Protein AF-D3DMR9-F1 (afdb_monomer_lite)

Structure (mmCIF, N/CA/C/O backbone):
data_AF-D3DMR9-F1
#
_entry.id   AF-D3DMR9-F1
#
loop_
_atom_site.group_PDB
_atom_site.id
_atom_site.type_symbol
_atom_site.label_atom_id
_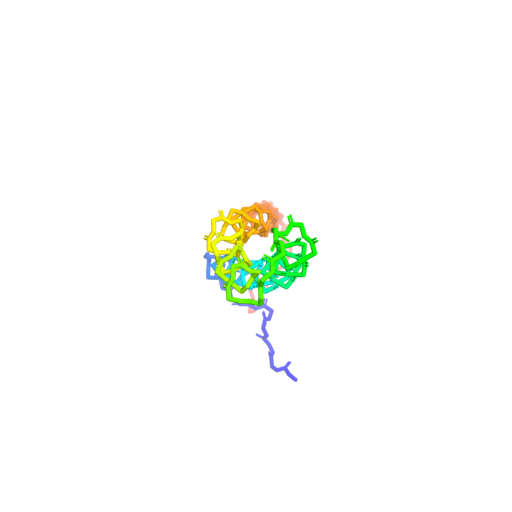atom_site.label_alt_id
_atom_site.label_comp_id
_atom_site.label_asym_id
_atom_site.label_entity_id
_atom_site.label_seq_id
_atom_site.pdbx_PDB_ins_code
_atom_site.Cartn_x
_atom_site.Cartn_y
_atom_site.Cartn_z
_atom_site.occupancy
_atom_site.B_iso_or_equiv
_atom_site.auth_seq_id
_atom_site.auth_comp_id
_atom_site.auth_asym_id
_atom_site.auth_atom_id
_atom_site.pdbx_PDB_model_num
ATOM 1 N N . MET A 1 1 ? 21.659 -16.167 -7.154 1.00 37.88 1 MET A N 1
ATOM 2 C CA . MET A 1 1 ? 20.247 -15.769 -7.302 1.00 37.88 1 MET A CA 1
ATOM 3 C C . MET A 1 1 ? 20.133 -15.161 -8.675 1.00 37.88 1 MET A C 1
ATOM 5 O O . MET A 1 1 ? 20.715 -14.113 -8.915 1.00 37.88 1 MET A O 1
ATOM 9 N N . GLU A 1 2 ? 19.578 -15.960 -9.575 1.00 38.28 2 GLU A N 1
ATOM 10 C CA . GLU A 1 2 ? 19.576 -15.793 -11.025 1.00 38.28 2 GLU A CA 1
ATOM 11 C C . GLU A 1 2 ? 18.994 -14.448 -11.461 1.00 38.28 2 GLU A C 1
ATOM 13 O O . GLU A 1 2 ? 17.980 -14.014 -10.930 1.00 38.28 2 GLU A O 1
ATOM 18 N N . GLU A 1 3 ? 19.689 -13.804 -12.398 1.00 41.09 3 GLU A N 1
ATOM 19 C CA . GLU A 1 3 ? 19.218 -12.920 -13.472 1.00 41.09 3 GLU A CA 1
ATOM 20 C C . GLU A 1 3 ? 17.783 -12.324 -13.403 1.00 41.09 3 GLU A C 1
ATOM 22 O O . GLU A 1 3 ? 17.087 -12.260 -14.408 1.00 41.09 3 GLU A O 1
ATOM 27 N N . TYR A 1 4 ? 17.348 -11.762 -12.269 1.00 44.56 4 TYR A N 1
ATOM 28 C CA . TYR A 1 4 ? 16.135 -10.920 -12.167 1.00 44.56 4 TYR A CA 1
ATOM 29 C C . TYR A 1 4 ? 16.326 -9.543 -12.847 1.00 44.56 4 TYR A C 1
ATOM 31 O O . TYR A 1 4 ? 15.474 -8.661 -12.808 1.00 44.56 4 TYR A O 1
ATOM 39 N N . SER A 1 5 ? 17.465 -9.324 -13.513 1.00 42.94 5 SER A N 1
ATOM 40 C CA . SER A 1 5 ? 17.811 -8.047 -14.141 1.00 42.94 5 SER A CA 1
ATOM 41 C C . SER A 1 5 ? 17.039 -7.763 -15.439 1.00 42.94 5 SER A C 1
ATOM 43 O O . SER A 1 5 ? 17.318 -6.751 -16.089 1.00 42.94 5 SER A O 1
ATOM 45 N N . ARG A 1 6 ? 16.102 -8.631 -15.857 1.00 52.97 6 ARG A N 1
ATOM 46 C CA . ARG A 1 6 ? 15.466 -8.525 -17.176 1.00 52.97 6 ARG A CA 1
ATOM 47 C C . ARG A 1 6 ? 14.007 -8.958 -17.296 1.00 52.97 6 ARG A C 1
ATOM 49 O O . ARG A 1 6 ? 13.594 -9.388 -18.369 1.00 52.97 6 ARG A O 1
ATOM 56 N N . GLU A 1 7 ? 13.179 -8.756 -16.279 1.00 54.00 7 GLU A N 1
ATOM 57 C CA . GLU A 1 7 ? 11.741 -8.730 -16.564 1.00 54.00 7 GLU A CA 1
ATOM 58 C C . GLU A 1 7 ? 11.428 -7.515 -17.463 1.00 54.00 7 GLU A C 1
ATOM 60 O O . GLU A 1 7 ? 11.733 -6.378 -17.078 1.00 54.00 7 GLU A O 1
ATOM 65 N N . PRO A 1 8 ? 10.883 -7.695 -18.682 1.00 68.62 8 PRO A N 1
ATOM 66 C CA . PRO A 1 8 ? 10.554 -6.567 -19.539 1.00 68.62 8 PRO A CA 1
ATOM 67 C C . PRO A 1 8 ? 9.463 -5.724 -18.871 1.00 68.62 8 PRO A C 1
ATOM 69 O O . PRO A 1 8 ? 8.459 -6.250 -18.384 1.00 68.62 8 PRO A O 1
ATOM 72 N N . CYS A 1 9 ? 9.625 -4.396 -18.879 1.00 66.75 9 CYS A N 1
ATOM 73 C CA . CYS A 1 9 ? 8.503 -3.490 -18.626 1.00 66.75 9 CYS A CA 1
ATOM 74 C C . CYS A 1 9 ? 7.369 -3.918 -19.586 1.00 66.75 9 CYS A C 1
ATOM 76 O O . CYS A 1 9 ? 7.627 -3.992 -20.792 1.00 66.75 9 CYS A O 1
ATOM 78 N N . PRO A 1 10 ? 6.161 -4.270 -19.102 1.00 73.62 10 PRO A N 1
ATOM 79 C CA . PRO A 1 10 ? 5.520 -3.759 -17.886 1.00 73.62 10 PRO A CA 1
ATOM 80 C C . PRO A 1 10 ? 5.471 -4.705 -16.668 1.00 73.62 10 PRO A C 1
ATOM 82 O O . PRO A 1 10 ? 4.939 -4.295 -15.639 1.00 73.62 10 PRO A O 1
ATOM 85 N N . HIS A 1 11 ? 5.991 -5.934 -16.748 1.00 79.44 11 HIS A N 1
ATOM 86 C CA . HIS A 1 11 ? 5.788 -6.954 -15.702 1.00 79.44 11 HIS A CA 1
ATOM 87 C C . HIS A 1 11 ? 6.329 -6.517 -14.328 1.00 79.44 11 HIS A C 1
ATOM 89 O O . HIS A 1 11 ? 5.629 -6.602 -13.322 1.00 79.44 11 HIS A O 1
ATOM 95 N N . ARG A 1 12 ? 7.511 -5.893 -14.324 1.00 78.12 12 ARG A N 1
ATOM 96 C CA . ARG A 1 12 ? 8.169 -5.349 -13.127 1.00 78.12 12 ARG A CA 1
ATOM 97 C C . ARG A 1 12 ? 7.328 -4.319 -12.363 1.00 78.12 12 ARG A C 1
ATOM 99 O O . ARG A 1 12 ? 7.357 -4.275 -11.143 1.00 78.12 12 ARG A O 1
ATOM 106 N N . ILE A 1 13 ? 6.545 -3.503 -13.076 1.00 82.81 13 ILE A N 1
ATOM 107 C CA . ILE A 1 13 ? 5.689 -2.473 -12.461 1.00 82.81 13 ILE A CA 1
ATOM 108 C C . ILE A 1 13 ? 4.569 -3.136 -11.655 1.00 82.81 13 ILE A C 1
ATOM 110 O O . ILE A 1 13 ? 4.195 -2.643 -10.594 1.00 82.81 13 ILE A O 1
ATOM 114 N N . VAL A 1 14 ? 4.025 -4.245 -12.163 1.00 85.56 14 VAL A N 1
ATOM 115 C CA . VAL A 1 14 ? 2.963 -5.001 -11.489 1.00 85.56 14 VAL A CA 1
ATOM 116 C C . VAL A 1 14 ? 3.512 -5.694 -10.245 1.00 85.56 14 VAL A C 1
ATOM 118 O O . VAL A 1 14 ? 2.857 -5.651 -9.204 1.00 85.56 14 VAL A O 1
ATOM 121 N N . ASP A 1 15 ? 4.715 -6.261 -10.332 1.00 86.88 15 ASP A N 1
ATOM 122 C CA . ASP A 1 15 ? 5.379 -6.925 -9.207 1.00 86.88 15 ASP A CA 1
ATOM 123 C C . ASP A 1 15 ? 5.748 -5.922 -8.093 1.00 86.88 15 ASP A C 1
ATOM 125 O O . ASP A 1 15 ? 5.374 -6.107 -6.933 1.00 86.88 15 ASP A O 1
ATOM 129 N N . ASP A 1 16 ? 6.330 -4.769 -8.450 1.00 87.06 16 ASP A N 1
ATOM 130 C CA . ASP A 1 16 ? 6.635 -3.684 -7.502 1.00 87.06 16 ASP A CA 1
ATOM 131 C C . ASP A 1 16 ? 5.367 -3.091 -6.864 1.00 87.06 16 ASP A C 1
ATOM 133 O O . ASP A 1 16 ? 5.315 -2.841 -5.656 1.00 87.06 16 ASP A O 1
ATOM 137 N N . CYS A 1 17 ? 4.312 -2.884 -7.659 1.00 89.19 17 CYS A N 1
ATOM 138 C CA . CYS A 1 17 ? 3.015 -2.410 -7.176 1.00 89.19 17 CYS A CA 1
ATOM 139 C C . CYS A 1 17 ? 2.395 -3.404 -6.181 1.00 89.19 17 CYS A C 1
ATOM 141 O O . CYS A 1 17 ? 1.930 -3.002 -5.111 1.00 89.19 17 CYS A O 1
ATOM 143 N N . GLY A 1 18 ? 2.430 -4.700 -6.502 1.00 90.12 18 GLY A N 1
ATOM 144 C CA . GLY A 1 18 ? 1.927 -5.772 -5.645 1.00 90.12 18 GLY A CA 1
ATOM 145 C C . GLY A 1 18 ? 2.718 -5.903 -4.344 1.00 90.12 18 GLY A C 1
ATOM 146 O O . GLY A 1 18 ? 2.127 -5.937 -3.261 1.00 90.12 18 GLY A O 1
ATOM 147 N N . GLY A 1 19 ? 4.050 -5.895 -4.425 1.00 90.44 19 GLY A N 1
ATOM 148 C CA . GLY A 1 19 ? 4.931 -5.928 -3.259 1.00 90.44 19 GLY A CA 1
ATOM 149 C C . GLY A 1 19 ? 4.712 -4.727 -2.335 1.00 90.44 19 GLY A C 1
ATOM 150 O O . GLY A 1 19 ? 4.534 -4.891 -1.123 1.00 90.44 19 GLY A O 1
ATOM 151 N N . ALA A 1 20 ? 4.629 -3.520 -2.901 1.00 92.12 20 ALA A N 1
ATOM 152 C CA . ALA A 1 20 ? 4.356 -2.303 -2.143 1.00 92.12 20 ALA A CA 1
ATOM 153 C C . ALA A 1 20 ? 2.945 -2.301 -1.527 1.00 92.12 20 ALA A C 1
ATOM 155 O O . ALA A 1 20 ? 2.775 -1.890 -0.375 1.00 92.12 20 ALA A O 1
ATOM 156 N N . PHE A 1 21 ? 1.941 -2.815 -2.242 1.00 92.94 21 PHE A N 1
ATOM 157 C CA . PHE A 1 21 ? 0.580 -2.966 -1.726 1.00 92.94 21 PHE A CA 1
ATOM 158 C C . PHE A 1 21 ? 0.537 -3.876 -0.497 1.00 92.94 21 PHE A C 1
ATOM 160 O O . PHE A 1 21 ? -0.057 -3.511 0.521 1.00 92.94 21 PHE A O 1
ATOM 167 N N . ILE A 1 22 ? 1.188 -5.043 -0.566 1.00 93.75 22 ILE A N 1
ATOM 168 C CA . ILE A 1 22 ? 1.246 -5.998 0.547 1.00 93.75 22 ILE A CA 1
ATOM 169 C C . ILE A 1 22 ? 1.976 -5.377 1.739 1.00 93.75 22 ILE A C 1
ATOM 171 O O . ILE A 1 22 ? 1.454 -5.423 2.854 1.00 93.75 22 ILE A O 1
ATOM 175 N N . MET A 1 23 ? 3.122 -4.727 1.517 1.00 92.38 23 MET A N 1
ATOM 176 C CA . MET A 1 23 ? 3.852 -4.024 2.579 1.00 92.38 23 MET A CA 1
ATOM 177 C C . MET A 1 23 ? 2.985 -2.957 3.260 1.00 92.38 23 MET A C 1
ATOM 179 O O . MET A 1 23 ? 2.922 -2.898 4.492 1.00 92.38 23 MET A O 1
ATOM 183 N N . GLY A 1 24 ? 2.250 -2.162 2.478 1.00 91.69 24 GLY A N 1
ATOM 184 C CA . GLY A 1 24 ? 1.336 -1.147 2.999 1.00 91.69 24 GLY A CA 1
ATOM 185 C C . GLY A 1 24 ? 0.126 -1.738 3.730 1.00 91.69 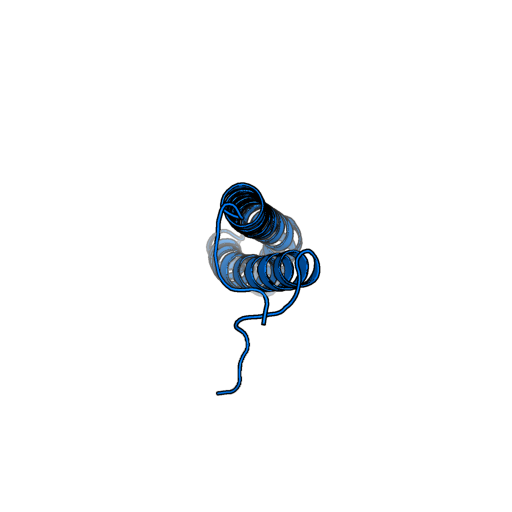24 GLY A C 1
ATOM 186 O O . GLY A 1 24 ? -0.275 -1.214 4.772 1.00 91.69 24 GLY A O 1
ATOM 187 N N . CYS A 1 25 ? -0.427 -2.856 3.255 1.00 93.12 25 CYS A N 1
ATOM 188 C CA . CYS A 1 25 ? -1.546 -3.534 3.911 1.00 93.12 25 CYS A CA 1
ATOM 189 C C . CYS A 1 25 ? -1.130 -4.176 5.237 1.00 93.12 25 CYS A C 1
ATOM 191 O O . CYS A 1 25 ? -1.836 -4.021 6.237 1.00 93.12 25 CYS A O 1
ATOM 193 N N . VAL A 1 26 ? 0.019 -4.856 5.273 1.00 93.00 26 VAL A N 1
ATOM 194 C CA . VAL A 1 26 ? 0.544 -5.514 6.478 1.00 93.00 26 VAL A CA 1
ATOM 195 C C . VAL A 1 26 ? 0.970 -4.470 7.509 1.00 93.00 26 VAL A C 1
ATOM 197 O O . VAL A 1 26 ? 0.507 -4.511 8.651 1.00 93.00 26 VAL A O 1
ATOM 200 N N . GLY A 1 27 ? 1.776 -3.482 7.108 1.00 91.56 27 GLY A N 1
ATOM 201 C CA . GLY A 1 27 ? 2.218 -2.405 7.997 1.00 91.56 27 GLY A CA 1
ATOM 202 C C . GLY A 1 27 ? 1.056 -1.536 8.487 1.00 91.56 27 GLY A C 1
ATOM 203 O O . GLY A 1 27 ? 0.904 -1.304 9.689 1.00 91.56 27 GLY A O 1
ATOM 204 N N . GLY A 1 28 ? 0.178 -1.116 7.572 1.00 90.00 28 GLY A N 1
ATOM 205 C CA . GLY A 1 28 ? -1.015 -0.333 7.891 1.00 90.00 28 GLY A CA 1
ATOM 206 C C . GLY A 1 28 ? -2.029 -1.108 8.733 1.00 90.00 28 GLY A C 1
ATOM 207 O O . GLY A 1 28 ? -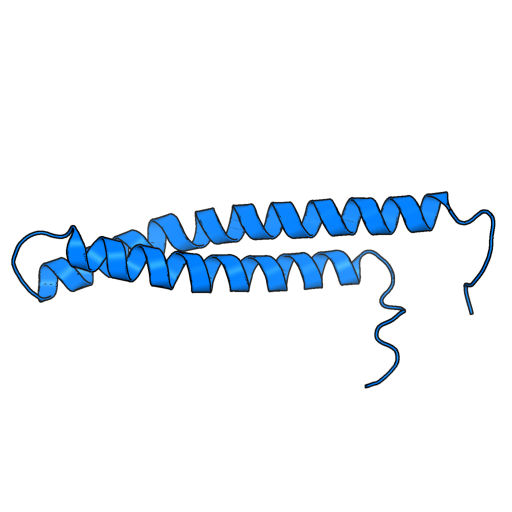2.637 -0.542 9.639 1.00 90.00 28 GLY A O 1
ATOM 208 N N . GLY A 1 29 ? -2.179 -2.412 8.492 1.00 89.75 29 GLY A N 1
ATOM 209 C CA . GLY A 1 29 ? -3.051 -3.299 9.260 1.00 89.75 29 GLY A CA 1
ATOM 210 C C . GLY A 1 29 ? -2.563 -3.505 10.692 1.00 89.75 29 GLY A C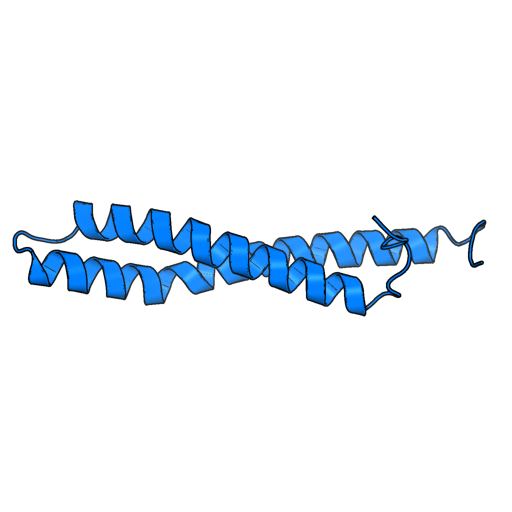 1
ATOM 211 O O . GLY A 1 29 ? -3.344 -3.344 11.629 1.00 89.75 29 GLY A O 1
ATOM 212 N N . LEU A 1 30 ? -1.270 -3.771 10.891 1.00 90.31 30 LEU A N 1
ATOM 213 C CA . LEU A 1 30 ? -0.678 -3.894 12.227 1.00 90.31 30 LEU A CA 1
ATOM 214 C C . LEU A 1 30 ? -0.806 -2.588 13.017 1.00 90.31 30 LEU A C 1
ATOM 216 O O . LEU A 1 30 ? -1.299 -2.587 14.149 1.00 90.31 30 LEU A O 1
ATOM 220 N N . PHE A 1 31 ? -0.431 -1.462 12.405 1.00 88.44 31 PHE A N 1
ATOM 221 C CA . PHE A 1 31 ? -0.482 -0.157 13.060 1.00 88.44 31 PHE A CA 1
ATOM 222 C C . PHE A 1 31 ? -1.918 0.257 13.404 1.00 88.44 31 PHE A C 1
ATOM 224 O O . PHE A 1 31 ? -2.206 0.687 14.527 1.00 88.44 31 PHE A O 1
ATOM 231 N N . GLN A 1 32 ? -2.851 0.085 12.463 1.00 88.19 32 GLN A N 1
ATOM 232 C CA . GLN A 1 32 ? -4.245 0.447 12.681 1.00 88.19 32 GLN A CA 1
ATOM 233 C C . GLN A 1 32 ? -4.959 -0.524 13.628 1.00 88.19 32 GLN A C 1
ATOM 235 O O . GLN A 1 32 ? -5.834 -0.091 14.377 1.00 88.19 32 GLN A O 1
ATOM 240 N N . GLY A 1 33 ? -4.562 -1.798 13.659 1.00 84.69 33 GLY A N 1
ATOM 241 C CA . GLY A 1 33 ? -5.050 -2.792 14.611 1.00 84.69 33 GLY A CA 1
ATOM 242 C C . GLY A 1 33 ? -4.667 -2.459 16.050 1.00 84.69 33 GLY A C 1
ATOM 243 O O . GLY A 1 33 ? -5.542 -2.425 16.923 1.00 84.69 33 GLY A O 1
ATOM 244 N N . LEU A 1 34 ? -3.392 -2.118 16.282 1.00 84.94 34 LEU A N 1
ATOM 245 C CA . LEU A 1 34 ? -2.902 -1.662 17.588 1.00 84.94 34 LEU A CA 1
ATOM 246 C C . LEU A 1 34 ? -3.592 -0.364 18.018 1.00 84.94 34 LEU A C 1
ATOM 248 O O . LEU A 1 34 ? -4.059 -0.238 19.154 1.00 84.94 34 LEU A O 1
ATOM 252 N N . LYS A 1 35 ? -3.695 0.603 17.099 1.00 83.94 35 LYS A N 1
ATOM 253 C CA . LYS A 1 35 ? -4.362 1.884 17.356 1.00 83.94 35 LYS A CA 1
ATOM 254 C C . LYS A 1 35 ? -5.853 1.700 17.639 1.00 83.94 35 LYS A C 1
ATOM 256 O O . LYS A 1 35 ? -6.367 2.305 18.575 1.00 83.94 35 LYS A O 1
ATOM 261 N N . GLY A 1 36 ? -6.534 0.846 16.878 1.00 81.56 36 GLY A N 1
ATOM 262 C CA . GLY A 1 36 ? -7.942 0.504 17.077 1.00 81.56 36 GLY A CA 1
ATOM 263 C C . GLY A 1 36 ? -8.189 -0.161 18.428 1.00 81.56 36 GLY A C 1
ATOM 264 O O . GLY A 1 36 ? -9.155 0.181 19.102 1.00 81.56 36 GLY A O 1
ATOM 265 N N . PHE A 1 37 ? -7.261 -1.006 18.888 1.00 79.75 37 PHE A N 1
ATOM 266 C CA . PHE A 1 37 ? -7.399 -1.699 20.171 1.00 79.75 37 PHE A CA 1
ATOM 267 C C . PHE A 1 37 ? -7.224 -0.744 21.356 1.00 79.75 37 PHE A C 1
ATOM 269 O O . PHE A 1 37 ? -7.919 -0.856 22.367 1.00 79.75 37 PHE A O 1
ATOM 276 N N . ARG A 1 38 ? -6.305 0.223 21.221 1.00 79.94 38 ARG A N 1
ATOM 277 C CA . ARG A 1 38 ? -6.039 1.250 22.239 1.00 79.94 38 ARG A CA 1
ATOM 278 C C . ARG A 1 38 ? -7.119 2.332 22.294 1.00 79.94 38 ARG A C 1
ATOM 280 O O . ARG A 1 38 ? -7.404 2.817 23.382 1.00 79.94 38 ARG A O 1
ATOM 287 N N . ASN A 1 39 ? -7.697 2.706 21.152 1.00 79.31 39 ASN A N 1
ATOM 288 C CA . ASN A 1 39 ? -8.667 3.802 21.046 1.00 79.31 39 ASN A CA 1
ATOM 289 C C . ASN A 1 39 ? -10.135 3.357 21.208 1.00 79.31 39 ASN A C 1
ATOM 291 O O . ASN A 1 39 ? -11.019 4.203 21.309 1.00 79.31 39 ASN A O 1
ATOM 295 N N . ALA A 1 40 ? -10.422 2.052 21.198 1.00 76.00 40 ALA A N 1
ATOM 296 C CA . ALA A 1 40 ? -11.782 1.537 21.336 1.00 76.00 40 ALA A CA 1
ATOM 297 C C . ALA A 1 40 ? -12.282 1.526 22.803 1.00 76.00 40 ALA A C 1
ATOM 299 O O . ALA A 1 40 ? -11.493 1.281 23.728 1.00 76.00 40 ALA A O 1
ATOM 300 N N . PRO A 1 41 ? -13.597 1.753 23.020 1.00 66.75 41 PRO A N 1
ATOM 301 C CA . PRO A 1 41 ? -14.216 1.823 24.346 1.00 66.75 41 PRO A CA 1
ATOM 302 C C . PRO A 1 41 ? -14.089 0.510 25.139 1.00 66.75 41 PRO A C 1
ATOM 304 O O . PRO A 1 41 ? -13.838 -0.559 24.580 1.00 66.75 41 PRO A O 1
ATOM 307 N N . GLN A 1 42 ? -14.246 0.605 26.464 1.00 64.06 42 GLN A N 1
ATOM 308 C CA . GLN A 1 42 ? -14.065 -0.491 27.427 1.00 64.06 42 GLN A CA 1
ATOM 309 C C . GLN A 1 42 ? -14.903 -1.737 27.051 1.00 64.06 42 GLN A C 1
ATOM 311 O O . GLN A 1 42 ? -16.108 -1.645 26.811 1.00 64.06 42 GLN A O 1
ATOM 316 N N . GLY A 1 43 ? -14.249 -2.905 26.997 1.00 71.44 43 GLY A N 1
ATOM 317 C CA . GLY A 1 43 ? -14.850 -4.205 26.660 1.00 71.44 43 GLY A CA 1
ATOM 318 C C . GLY A 1 43 ? -14.077 -4.957 25.570 1.00 71.44 43 GLY A C 1
ATOM 319 O O . GLY A 1 43 ? -13.941 -4.471 24.448 1.00 71.44 43 GLY A O 1
ATOM 320 N N . LEU A 1 44 ? -13.587 -6.165 25.878 1.00 74.69 44 LEU A N 1
ATOM 321 C CA . LEU A 1 44 ? -12.683 -6.927 25.001 1.00 74.69 44 LEU A CA 1
ATOM 322 C C . LEU A 1 44 ? -13.292 -7.204 23.612 1.00 74.69 44 LEU A C 1
ATOM 324 O O . LEU A 1 44 ? -12.634 -6.982 22.600 1.00 74.69 44 LEU A O 1
ATOM 328 N N . GLY A 1 45 ? -14.577 -7.573 23.546 1.00 78.50 45 GLY A N 1
ATOM 329 C CA . GLY A 1 45 ? -15.275 -7.802 22.273 1.00 78.50 45 GLY A CA 1
ATOM 330 C C . GLY A 1 45 ? -15.437 -6.541 21.413 1.00 78.50 45 GLY A C 1
ATOM 331 O O . GLY A 1 45 ? -15.262 -6.592 20.199 1.00 78.50 45 GLY A O 1
ATOM 332 N N . ARG A 1 46 ? -15.696 -5.381 22.032 1.00 77.50 46 ARG A N 1
ATOM 333 C CA . ARG A 1 46 ? -15.832 -4.088 21.329 1.00 77.50 46 ARG A CA 1
ATOM 334 C C . ARG A 1 46 ? -14.487 -3.537 20.871 1.00 77.50 46 ARG A C 1
ATOM 336 O O . ARG A 1 46 ? -14.416 -2.935 19.803 1.00 77.50 46 ARG A O 1
ATOM 343 N N . ARG A 1 47 ? -13.417 -3.809 21.623 1.00 78.56 47 ARG A N 1
ATOM 344 C CA . ARG A 1 47 ? -12.042 -3.514 21.207 1.00 78.56 47 ARG A CA 1
ATOM 345 C C . ARG A 1 47 ? -11.632 -4.315 19.985 1.00 78.56 47 ARG A C 1
ATOM 347 O O . ARG A 1 47 ? -11.153 -3.729 19.025 1.00 78.56 47 ARG A O 1
ATOM 354 N N . VAL A 1 48 ? -11.883 -5.623 19.988 1.00 80.31 48 VAL A N 1
ATOM 355 C CA . VAL A 1 48 ? -11.576 -6.481 18.837 1.00 80.31 48 VAL A CA 1
ATOM 356 C C . VAL A 1 48 ? -12.417 -6.083 17.621 1.00 80.31 48 VAL A C 1
ATOM 358 O O . VAL A 1 48 ? -11.863 -5.894 16.541 1.00 80.31 48 VAL A O 1
ATOM 361 N N . ALA A 1 49 ? -13.724 -5.856 17.787 1.00 83.81 49 ALA A N 1
ATOM 362 C CA . ALA A 1 49 ? -14.589 -5.407 16.693 1.00 83.81 49 ALA A CA 1
ATOM 363 C C . ALA A 1 49 ? -14.158 -4.041 16.120 1.00 83.81 49 ALA A C 1
ATOM 365 O O . ALA A 1 49 ? -14.092 -3.875 14.902 1.00 83.81 49 ALA A O 1
ATOM 366 N N . GLY A 1 50 ? -13.804 -3.083 16.985 1.00 84.06 50 GLY A N 1
ATOM 367 C CA . GLY A 1 50 ? -13.298 -1.767 16.586 1.00 84.06 50 GLY A CA 1
ATOM 368 C C . GLY A 1 50 ? -11.947 -1.840 15.869 1.00 84.06 50 GLY A C 1
ATOM 369 O O . GLY A 1 50 ? -11.761 -1.180 14.847 1.00 84.06 50 GLY A O 1
ATOM 370 N N . SER A 1 51 ? -11.030 -2.688 16.343 1.00 82.94 51 SER A N 1
ATOM 371 C CA . SER A 1 51 ? -9.761 -2.971 15.666 1.00 82.94 51 SER A CA 1
ATOM 372 C C . SER A 1 51 ? -9.975 -3.558 14.277 1.00 82.94 51 SER A C 1
ATOM 374 O O . SER A 1 51 ? -9.398 -3.058 13.317 1.00 82.94 51 SER A O 1
ATOM 376 N N . VAL A 1 52 ? -10.824 -4.579 14.143 1.00 86.19 52 VAL A N 1
ATOM 377 C CA . VAL A 1 52 ? -11.086 -5.234 12.852 1.00 86.19 52 VAL A CA 1
ATOM 378 C C . VAL A 1 52 ? -11.743 -4.268 11.865 1.00 86.19 52 VAL A C 1
ATOM 380 O O . VAL A 1 52 ? -11.337 -4.211 10.703 1.00 86.19 52 VAL A O 1
ATOM 383 N N . ALA A 1 53 ? -12.704 -3.457 12.317 1.00 87.12 53 ALA A N 1
ATOM 384 C CA . ALA A 1 53 ? -13.328 -2.428 11.488 1.00 87.12 53 ALA A CA 1
ATOM 385 C C . ALA A 1 53 ? -12.317 -1.358 11.030 1.00 87.12 53 ALA A C 1
ATOM 387 O O . ALA A 1 53 ? -12.326 -0.942 9.868 1.00 87.12 53 ALA A O 1
ATOM 388 N N . ALA A 1 54 ? -11.404 -0.944 11.914 1.00 86.06 54 ALA A N 1
ATOM 389 C CA . ALA A 1 54 ? -10.357 0.017 11.583 1.00 86.06 54 ALA A CA 1
ATOM 390 C C . ALA A 1 54 ? -9.334 -0.563 10.591 1.00 86.06 54 ALA A C 1
ATOM 392 O O . ALA A 1 54 ? -8.967 0.112 9.631 1.00 86.06 54 ALA A O 1
ATOM 393 N N . ILE A 1 55 ? -8.919 -1.822 10.771 1.00 89.31 55 ILE A N 1
ATOM 394 C CA . ILE A 1 55 ? -8.033 -2.527 9.833 1.00 89.31 55 ILE A CA 1
ATOM 395 C C . ILE A 1 55 ? -8.694 -2.601 8.456 1.00 89.31 55 ILE A C 1
ATOM 397 O O . ILE A 1 55 ? -8.097 -2.152 7.481 1.00 89.31 55 ILE A O 1
ATOM 401 N N . LYS A 1 56 ? -9.943 -3.080 8.370 1.00 88.00 56 LYS A N 1
ATOM 402 C CA . LYS A 1 56 ? -10.661 -3.229 7.091 1.00 88.00 56 LYS A CA 1
ATOM 403 C C . LYS A 1 56 ? -10.797 -1.926 6.310 1.00 88.00 56 LYS A C 1
ATOM 405 O O . LYS A 1 56 ? -10.732 -1.946 5.089 1.00 88.00 56 LYS A O 1
ATOM 410 N N . THR A 1 57 ? -11.009 -0.808 6.997 1.00 89.88 57 THR A N 1
ATOM 411 C CA . THR A 1 57 ? -11.265 0.481 6.337 1.00 89.88 57 THR A CA 1
ATOM 412 C C . THR A 1 57 ? -9.993 1.257 6.006 1.00 89.88 57 THR A C 1
ATOM 414 O O . THR A 1 57 ? -9.994 2.034 5.056 1.00 89.88 57 THR A O 1
ATOM 417 N N . LYS A 1 58 ? -8.903 1.076 6.763 1.00 89.50 58 LYS A N 1
ATOM 418 C CA . LYS A 1 58 ? -7.674 1.879 6.613 1.00 89.50 58 LYS A CA 1
ATOM 419 C C . LYS A 1 58 ? -6.515 1.125 5.969 1.00 89.50 58 LYS A C 1
ATOM 421 O O . LYS A 1 58 ? -5.766 1.738 5.216 1.00 89.50 58 LYS A O 1
ATOM 426 N N . SER A 1 59 ? -6.370 -0.176 6.235 1.00 89.44 59 SER A N 1
ATOM 427 C CA . SER A 1 59 ? -5.305 -1.011 5.658 1.00 89.44 59 SER A CA 1
ATOM 428 C C . SER A 1 59 ? -5.266 -0.953 4.120 1.00 89.44 59 SER A C 1
ATOM 430 O O . SER A 1 59 ? -4.194 -0.648 3.600 1.00 89.44 59 SER A O 1
ATOM 432 N N . PRO A 1 60 ? -6.386 -1.099 3.373 1.00 89.56 60 PRO A N 1
AT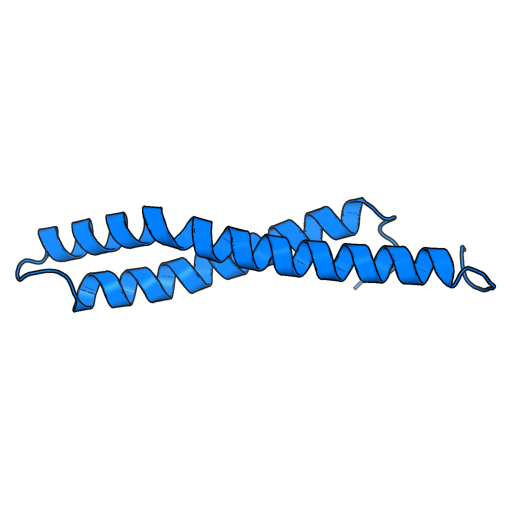OM 433 C CA . PRO A 1 60 ? -6.345 -1.015 1.910 1.00 89.56 60 PRO A CA 1
ATOM 434 C C . PRO A 1 60 ? -6.083 0.402 1.388 1.00 89.56 60 PRO A C 1
ATOM 436 O O . PRO A 1 60 ? -5.502 0.552 0.320 1.00 89.56 60 PRO A O 1
ATOM 439 N N . VAL A 1 61 ? -6.463 1.448 2.131 1.00 93.19 61 VAL A N 1
ATOM 440 C CA . VAL A 1 61 ? -6.167 2.842 1.752 1.00 93.19 61 VAL A CA 1
ATOM 441 C C . VAL A 1 61 ? -4.665 3.106 1.847 1.00 93.19 61 VAL A C 1
ATOM 443 O O . VAL A 1 61 ? -4.077 3.665 0.928 1.00 93.19 61 VAL A O 1
ATOM 446 N N . ILE A 1 62 ? -4.030 2.658 2.935 1.00 92.44 62 ILE A N 1
ATOM 447 C CA . ILE A 1 62 ? -2.576 2.759 3.114 1.00 92.44 62 ILE A CA 1
ATOM 448 C C . ILE A 1 62 ? -1.864 1.890 2.071 1.00 92.44 62 ILE A C 1
ATOM 450 O O . ILE A 1 62 ? -0.960 2.375 1.397 1.00 92.44 62 ILE A O 1
ATOM 454 N N . GLY A 1 63 ? -2.313 0.645 1.883 1.00 93.25 63 GLY A N 1
ATOM 455 C CA . GLY A 1 63 ? -1.827 -0.250 0.833 1.00 93.25 63 GLY A CA 1
ATOM 456 C C . GLY A 1 63 ? -1.892 0.382 -0.554 1.00 93.25 63 GLY A C 1
ATOM 457 O O . GLY A 1 63 ? -0.903 0.360 -1.276 1.00 93.25 63 GLY A O 1
ATOM 458 N N . GLY A 1 64 ? -3.013 1.017 -0.902 1.00 92.88 64 GLY A N 1
ATOM 459 C CA . GLY A 1 64 ? -3.197 1.713 -2.176 1.00 92.88 64 GLY A CA 1
ATOM 460 C C . GLY A 1 64 ? -2.236 2.887 -2.368 1.00 92.88 64 GLY A C 1
ATOM 461 O O . GLY A 1 64 ? -1.666 3.031 -3.446 1.00 92.88 64 GLY A O 1
ATOM 462 N N . SER A 1 65 ? -1.987 3.686 -1.327 1.00 93.44 65 SER A N 1
ATOM 463 C CA . SER A 1 65 ? -0.994 4.769 -1.389 1.00 93.44 65 SER A CA 1
ATOM 464 C C . SER A 1 65 ? 0.429 4.244 -1.607 1.00 93.44 65 SER A C 1
ATOM 466 O O . SER A 1 65 ? 1.170 4.808 -2.410 1.00 93.44 65 SER A O 1
ATOM 468 N N . PHE A 1 66 ? 0.810 3.153 -0.932 1.00 91.88 66 PHE A N 1
ATOM 469 C CA . PHE A 1 66 ? 2.114 2.510 -1.133 1.00 91.88 66 PHE A CA 1
ATOM 470 C C . PHE A 1 66 ? 2.237 1.876 -2.523 1.00 91.88 66 PHE A C 1
ATOM 472 O O . PHE A 1 66 ? 3.272 2.022 -3.169 1.00 91.88 66 PHE A O 1
ATOM 479 N N . ALA A 1 67 ? 1.174 1.237 -3.009 1.00 92.25 67 ALA A N 1
ATOM 480 C CA . ALA A 1 67 ? 1.104 0.671 -4.352 1.00 92.25 67 ALA A CA 1
ATOM 481 C C . ALA A 1 67 ? 1.258 1.748 -5.433 1.00 92.25 67 ALA A C 1
ATOM 483 O O . ALA A 1 67 ? 2.062 1.593 -6.347 1.00 92.25 67 ALA A O 1
ATOM 484 N N . ALA A 1 68 ? 0.547 2.873 -5.299 1.00 92.69 68 ALA A N 1
ATOM 485 C CA . ALA A 1 68 ? 0.668 4.005 -6.212 1.00 92.69 68 ALA A CA 1
ATOM 486 C C . ALA A 1 68 ? 2.087 4.587 -6.206 1.00 92.69 68 ALA A C 1
ATOM 488 O O . ALA A 1 68 ? 2.630 4.895 -7.264 1.00 92.69 68 ALA A O 1
ATOM 489 N N . TRP A 1 69 ? 2.710 4.693 -5.030 1.00 91.44 69 TRP A N 1
ATOM 490 C CA . TRP A 1 69 ? 4.093 5.145 -4.911 1.00 91.44 69 TRP A CA 1
ATOM 491 C C . TRP A 1 69 ? 5.077 4.199 -5.617 1.00 91.44 69 TRP A C 1
ATOM 493 O O . TRP A 1 69 ? 5.868 4.660 -6.441 1.00 91.44 69 TRP A O 1
ATOM 503 N N . GLY A 1 70 ? 4.985 2.889 -5.360 1.00 88.19 70 GLY A N 1
ATOM 504 C CA . GLY A 1 70 ? 5.826 1.878 -6.012 1.00 88.19 70 GLY A CA 1
ATOM 505 C C . GLY A 1 70 ? 5.622 1.840 -7.528 1.00 88.19 70 GLY A C 1
ATOM 506 O O . GLY A 1 70 ? 6.586 1.873 -8.286 1.00 88.19 70 GLY A O 1
ATOM 507 N N . ALA A 1 71 ? 4.369 1.893 -7.984 1.00 87.88 71 ALA A N 1
ATOM 508 C CA . ALA A 1 71 ? 4.039 1.914 -9.404 1.00 87.88 71 ALA A CA 1
ATOM 509 C C . ALA A 1 71 ? 4.600 3.156 -10.113 1.00 87.88 71 ALA A C 1
ATOM 511 O O . ALA A 1 71 ? 5.200 3.034 -11.179 1.00 87.88 71 ALA A O 1
ATOM 512 N N . VAL A 1 72 ? 4.446 4.351 -9.530 1.00 90.62 72 VAL A N 1
ATOM 513 C CA . VAL A 1 72 ? 4.976 5.594 -10.116 1.00 90.62 72 VAL A CA 1
ATOM 514 C C . VAL A 1 72 ? 6.502 5.557 -10.185 1.00 90.62 72 VAL A C 1
ATOM 516 O O . VAL A 1 72 ? 7.065 5.935 -11.212 1.00 90.62 72 VAL A O 1
ATOM 519 N N . PHE A 1 73 ? 7.173 5.063 -9.143 1.00 87.31 73 PHE A N 1
ATOM 520 C CA . PHE A 1 73 ? 8.628 4.921 -9.138 1.00 87.31 73 PHE A CA 1
ATOM 521 C C . PHE A 1 73 ? 9.117 4.001 -10.270 1.00 87.31 73 PHE A C 1
ATOM 523 O O . PHE A 1 73 ? 9.970 4.403 -11.064 1.00 87.31 73 PHE A O 1
ATOM 530 N N . SER A 1 74 ? 8.515 2.818 -10.419 1.00 84.19 74 SER A N 1
ATOM 531 C CA . SER A 1 74 ? 8.908 1.847 -11.448 1.00 84.19 74 SER A CA 1
ATOM 532 C C . SER A 1 74 ? 8.531 2.287 -12.868 1.00 84.19 74 SER A C 1
ATOM 534 O O . SER A 1 74 ? 9.268 2.005 -13.813 1.00 84.19 74 SER A O 1
ATOM 536 N N . ILE A 1 75 ? 7.437 3.040 -13.048 1.00 86.56 75 ILE A N 1
ATOM 537 C CA . ILE A 1 75 ? 7.088 3.666 -14.338 1.00 86.56 75 ILE A CA 1
ATOM 538 C C . ILE A 1 75 ? 8.153 4.688 -14.747 1.00 86.56 75 ILE A C 1
ATOM 540 O O . ILE A 1 75 ? 8.566 4.706 -15.910 1.00 86.56 75 ILE A O 1
ATOM 544 N N . VAL A 1 76 ? 8.609 5.529 -13.813 1.00 87.12 76 VAL A N 1
ATOM 545 C CA . VAL A 1 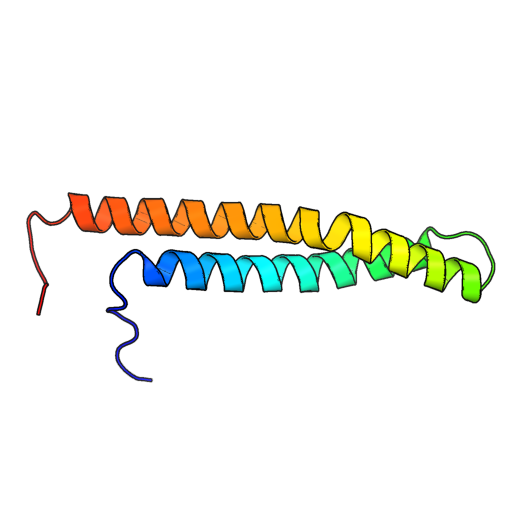76 ? 9.660 6.522 -14.079 1.00 87.12 76 VAL A CA 1
ATOM 546 C C . VAL A 1 76 ? 10.978 5.828 -14.424 1.00 87.12 76 VAL A C 1
ATOM 548 O O . VAL A 1 76 ? 11.599 6.199 -15.418 1.00 87.12 76 VAL A O 1
ATOM 551 N N . ASP A 1 77 ? 11.371 4.785 -13.687 1.00 84.19 77 ASP A N 1
ATOM 552 C CA . ASP A 1 77 ? 12.590 4.012 -13.969 1.00 84.19 77 ASP A CA 1
ATOM 553 C C . ASP A 1 77 ? 12.538 3.336 -15.351 1.00 84.19 77 ASP A C 1
ATOM 555 O O . ASP A 1 77 ? 13.423 3.543 -16.185 1.00 84.19 77 ASP A O 1
ATOM 559 N N . CYS A 1 78 ? 11.443 2.634 -15.664 1.00 81.25 78 CYS A N 1
ATOM 560 C CA . CYS A 1 78 ? 11.215 2.039 -16.985 1.00 81.25 78 CYS A CA 1
ATOM 561 C C . CYS A 1 78 ? 11.244 3.090 -18.110 1.00 81.25 78 CYS A C 1
ATOM 563 O O . CYS A 1 78 ? 11.829 2.849 -19.171 1.00 81.25 78 CYS A O 1
ATOM 565 N N . SER A 1 79 ? 10.652 4.267 -17.882 1.00 82.62 79 SER A N 1
ATOM 566 C CA . SER A 1 79 ? 10.637 5.369 -18.852 1.00 82.62 79 SER A CA 1
ATOM 567 C C . SER A 1 79 ? 12.034 5.945 -19.074 1.00 82.62 79 SER A C 1
ATOM 569 O O . SER A 1 79 ? 12.427 6.166 -20.218 1.00 82.62 79 SER A O 1
ATOM 571 N N . LEU A 1 80 ? 12.817 6.131 -18.008 1.00 80.50 80 LEU A N 1
ATOM 572 C CA . LEU A 1 80 ? 14.199 6.609 -18.077 1.00 80.50 80 LEU A CA 1
ATOM 573 C C . LEU A 1 80 ? 15.115 5.597 -18.764 1.00 80.50 80 LEU A C 1
ATOM 575 O O . LEU A 1 80 ? 15.932 5.995 -19.590 1.00 80.50 80 LEU A O 1
ATOM 579 N N . VAL A 1 81 ? 14.972 4.299 -18.485 1.00 73.44 81 VAL A N 1
ATOM 580 C CA . VAL A 1 81 ? 15.717 3.243 -19.186 1.00 73.44 81 VAL A CA 1
ATOM 581 C C . VAL A 1 81 ? 15.354 3.223 -20.669 1.00 73.44 81 VAL A C 1
ATOM 583 O O . VAL A 1 81 ? 16.248 3.094 -21.502 1.00 73.44 81 VAL A O 1
ATOM 586 N N . HIS A 1 82 ? 14.078 3.403 -21.025 1.00 71.31 82 HIS A N 1
ATOM 587 C CA . HIS A 1 82 ? 13.648 3.507 -22.421 1.00 71.31 82 HIS A CA 1
ATOM 588 C C . HIS A 1 82 ? 14.236 4.750 -23.109 1.00 71.31 82 HIS A C 1
ATOM 590 O O . HIS A 1 82 ? 14.784 4.643 -24.205 1.00 71.31 82 HIS A O 1
ATOM 596 N N . PHE A 1 83 ? 14.214 5.906 -22.439 1.00 71.50 83 PHE A N 1
ATOM 597 C CA . PHE A 1 83 ? 14.788 7.158 -22.946 1.00 71.50 83 PHE A CA 1
ATOM 598 C C . PHE A 1 83 ? 16.318 7.105 -23.080 1.00 71.50 83 PHE A C 1
ATOM 600 O O . PHE A 1 83 ? 16.890 7.669 -24.012 1.00 71.50 83 PHE A O 1
ATOM 607 N N . ARG A 1 84 ? 17.000 6.403 -22.167 1.00 71.31 84 ARG A N 1
ATOM 608 C CA . ARG A 1 84 ? 18.464 6.252 -22.143 1.00 71.31 84 ARG A CA 1
ATOM 609 C C . ARG A 1 84 ? 18.989 5.210 -23.132 1.00 71.31 84 ARG A C 1
ATOM 611 O O . ARG A 1 84 ? 20.200 5.075 -23.252 1.00 71.31 84 ARG A O 1
ATOM 618 N N . ARG A 1 85 ? 18.135 4.565 -23.942 1.00 57.22 85 ARG A N 1
ATOM 619 C CA . ARG A 1 85 ? 18.545 3.703 -25.074 1.00 57.22 85 ARG A CA 1
ATOM 620 C C . ARG A 1 85 ? 19.172 4.454 -26.267 1.00 57.22 85 ARG A C 1
ATOM 622 O O . ARG A 1 85 ? 19.247 3.912 -27.364 1.00 57.22 85 ARG A O 1
ATOM 629 N N . ARG A 1 86 ? 19.813 5.602 -26.015 1.00 49.47 86 ARG A N 1
ATOM 630 C CA . ARG A 1 86 ? 21.144 5.912 -26.575 1.00 49.47 86 ARG A CA 1
ATOM 631 C C . ARG A 1 86 ? 22.270 5.120 -25.839 1.00 49.47 86 ARG A C 1
ATOM 633 O O . ARG A 1 86 ? 23.249 5.718 -25.416 1.00 49.47 86 ARG A O 1
ATOM 640 N N . ILE A 1 87 ? 22.162 3.771 -25.845 1.00 47.09 87 ILE A N 1
ATOM 641 C CA . ILE A 1 87 ? 23.244 2.741 -25.704 1.00 47.09 87 ILE A CA 1
ATOM 642 C C . ILE A 1 87 ? 23.758 2.448 -24.259 1.00 47.09 87 ILE A C 1
ATOM 644 O O . ILE A 1 87 ? 23.949 3.412 -23.525 1.00 47.09 87 ILE A O 1
ATOM 648 N N . PRO A 1 88 ? 24.085 1.192 -23.816 1.00 44.06 88 PRO A N 1
ATOM 649 C CA . PRO A 1 88 ? 23.970 -0.162 -24.407 1.00 44.06 88 PRO A CA 1
ATOM 650 C C . PRO A 1 88 ? 23.153 -1.163 -23.545 1.00 44.06 88 PRO A C 1
ATOM 652 O O . PRO A 1 88 ? 22.979 -0.977 -22.344 1.00 44.06 88 PRO A O 1
ATOM 655 N N . GLY A 1 89 ? 22.748 -2.301 -24.128 1.00 44.38 89 GLY A N 1
ATOM 656 C CA . GLY A 1 89 ? 22.696 -3.531 -23.331 1.00 44.38 89 GLY A CA 1
ATOM 657 C C . GLY A 1 89 ? 21.542 -4.495 -23.521 1.00 44.38 89 GLY A C 1
ATOM 658 O O . GLY A 1 89 ? 21.520 -5.425 -22.739 1.00 44.38 89 GLY A O 1
ATOM 659 N N . THR A 1 90 ? 20.630 -4.362 -24.494 1.00 41.09 90 THR A N 1
ATOM 660 C CA . THR A 1 90 ? 19.820 -5.512 -24.954 1.00 41.09 90 THR A CA 1
ATOM 661 C C . THR A 1 90 ? 20.743 -6.601 -25.496 1.00 41.09 90 THR A C 1
ATOM 663 O O . THR A 1 90 ? 21.131 -6.581 -26.663 1.00 41.09 90 THR A O 1
ATOM 666 N N . ARG A 1 91 ? 21.116 -7.516 -24.613 1.00 39.25 91 ARG A N 1
ATOM 667 C CA . ARG A 1 91 ? 21.439 -8.905 -24.891 1.00 39.25 91 ARG A CA 1
ATOM 668 C C . ARG A 1 91 ? 20.874 -9.709 -23.732 1.00 39.25 91 ARG A C 1
ATOM 670 O O . ARG A 1 91 ? 21.000 -9.196 -22.595 1.00 39.25 91 ARG A O 1
#

Secondary structure (DSSP, 8-state):
---GGGPPTTHHHHHHHHHHHHHHHHHHHHHHHHHHHHHSPSSHHHHHHHHHHHHHHHHHHHHHHHHHHHHHHHHHHHHHHHHT-SS----

Foldseek 3Di:
DDDPVDDQPPVVLVVQLVVQLVVQLVVFLVVLLVVLLVPFDDDPVRSNVSSVVSSVVGSNVSSNVSSVVSNVVVVVVNVVVVVVVVDDDDD

pLDDT: mean 78.56, std 15.92, range [37.88, 93.75]

Sequence (91 aa):
MEEYSREPCPHRIVDDCGGAFIMGCVGGGLFQGLKGFRNAPQGLGRRVAGSVAAIKTKSPVIGGSFAAWGAVFSIVDCSLVHFRRRIPGTR

Organism: Drosophila melanogaster (NCBI:txid7227)

Radius of gyration: 19.35 Å; chains: 1; bounding box: 40×23×54 Å